Protein AF-M4EA39-F1 (afdb_monomer_lite)

Organism: Brassica campestris (NCBI:txid3711)

Secondary structure (DSSP, 8-state):
--------------BTTTB---EEEE-TTT--EEEE--S-----S----TTGGGTTSS-B-TTSPBP--TTS---S--

Sequence (78 aa):
MEEARYVQGVEDHAAEKGVLGGLKVKNVVTGDVSDLKVSGLFFAIGHEPAAKFLDGQLELDEDGYVVTKPGTTKTSED

InterPro domains:
  IPR036188 FAD/NAD(P)-binding domain superfamily [G3DSA:3.50.50.60] (14-50)
  IPR036188 FAD/NAD(P)-binding domain superfamily [G3DSA:3.50.50.60] (51-76)
  IPR050097 Ferredoxin--NADP reductase type 2 [PTHR48105] (16-76)

Structure (mmCIF, N/CA/C/O backbone):
data_AF-M4EA39-F1
#
_entry.id   AF-M4EA39-F1
#
loop_
_atom_site.group_PDB
_atom_site.id
_atom_site.type_symbol
_atom_site.label_atom_id
_atom_site.label_alt_id
_atom_site.label_comp_id
_atom_site.label_asym_id
_atom_site.label_entity_id
_atom_site.label_seq_id
_atom_site.pdbx_PDB_ins_code
_atom_site.Cartn_x
_atom_site.Cartn_y
_atom_site.Cartn_z
_atom_site.occupancy
_atom_site.B_iso_or_equiv
_atom_site.auth_seq_id
_atom_site.auth_comp_id
_atom_site.auth_asym_id
_atom_site.auth_atom_id
_atom_site.pdbx_PDB_model_num
ATOM 1 N N . MET A 1 1 ? 10.444 17.055 -17.115 1.00 38.59 1 MET A N 1
ATOM 2 C CA . MET A 1 1 ? 9.530 16.008 -16.624 1.00 38.59 1 MET A CA 1
ATOM 3 C C . MET A 1 1 ? 10.367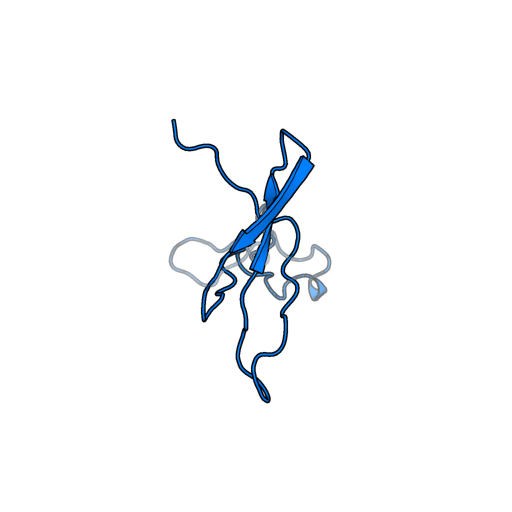 14.754 -16.542 1.00 38.59 1 MET A C 1
ATOM 5 O O . MET A 1 1 ? 10.773 14.252 -17.578 1.00 38.59 1 MET A O 1
ATOM 9 N N . GLU A 1 2 ? 10.785 14.381 -15.339 1.00 44.56 2 GLU A N 1
ATOM 10 C CA . GLU A 1 2 ? 11.556 13.157 -15.124 1.00 44.56 2 GLU A CA 1
ATOM 11 C C . GLU A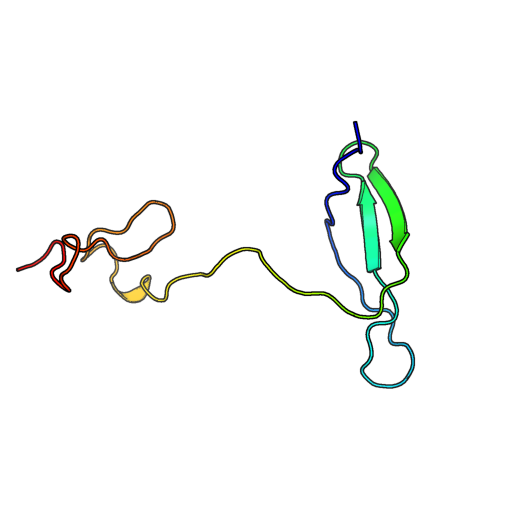 1 2 ? 10.571 11.997 -15.239 1.00 44.56 2 GLU A C 1
ATOM 13 O O . GLU A 1 2 ? 9.573 11.972 -14.517 1.00 44.56 2 GLU A O 1
ATOM 18 N N . GLU A 1 3 ? 10.759 11.121 -16.226 1.00 46.59 3 GLU A N 1
ATOM 19 C CA . GLU A 1 3 ? 9.872 9.974 -16.391 1.00 46.59 3 GLU A CA 1
ATOM 20 C C . GLU A 1 3 ? 9.933 9.125 -15.125 1.00 46.59 3 GLU A C 1
ATOM 22 O O . GLU A 1 3 ? 11.008 8.681 -14.717 1.00 46.59 3 GLU A O 1
ATOM 27 N N . ALA A 1 4 ? 8.778 8.922 -14.493 1.00 45.25 4 ALA A N 1
ATOM 28 C CA . ALA A 1 4 ? 8.654 8.037 -13.352 1.00 45.25 4 ALA A CA 1
ATOM 29 C C . ALA A 1 4 ? 9.103 6.632 -13.778 1.00 45.25 4 ALA A C 1
ATOM 31 O O . ALA A 1 4 ? 8.388 5.903 -14.465 1.00 45.25 4 ALA A O 1
ATOM 32 N N . ARG A 1 5 ? 10.322 6.253 -13.391 1.00 53.97 5 ARG A N 1
ATOM 33 C CA . ARG A 1 5 ? 10.831 4.895 -13.569 1.00 53.97 5 ARG A CA 1
ATOM 34 C C . ARG A 1 5 ? 10.160 4.019 -12.522 1.00 53.97 5 ARG A C 1
ATOM 36 O O . ARG A 1 5 ? 10.583 3.983 -11.371 1.00 53.97 5 ARG A O 1
ATOM 43 N N . TYR A 1 6 ? 9.084 3.350 -12.911 1.00 55.56 6 TYR A N 1
ATOM 44 C CA . TYR A 1 6 ? 8.428 2.373 -12.051 1.00 55.56 6 TYR A CA 1
ATOM 45 C C . TYR A 1 6 ? 9.268 1.093 -12.009 1.00 55.56 6 TYR A C 1
ATOM 47 O O . TYR A 1 6 ? 9.604 0.541 -13.049 1.00 55.56 6 TYR A O 1
ATOM 55 N N . VAL A 1 7 ? 9.637 0.603 -10.827 1.00 55.94 7 VAL A N 1
ATOM 56 C CA . VAL A 1 7 ? 10.424 -0.633 -10.705 1.00 55.94 7 VAL A CA 1
ATOM 57 C C . VAL A 1 7 ? 9.457 -1.813 -10.646 1.00 55.94 7 VAL A C 1
ATOM 59 O O . VAL A 1 7 ? 8.825 -2.047 -9.623 1.00 55.94 7 VAL A O 1
ATOM 62 N N . GLN A 1 8 ? 9.313 -2.544 -11.754 1.00 54.09 8 GLN A N 1
ATOM 63 C CA . GLN A 1 8 ? 8.385 -3.683 -11.841 1.00 54.09 8 GLN A CA 1
ATOM 64 C C . GLN A 1 8 ? 8.962 -4.999 -11.273 1.00 54.09 8 GLN A C 1
ATOM 66 O O . GLN A 1 8 ? 8.246 -5.988 -11.151 1.00 54.09 8 GLN A O 1
ATOM 71 N N . GLY A 1 9 ? 10.247 -5.026 -10.914 1.00 50.28 9 GLY A N 1
ATOM 72 C CA . GLY A 1 9 ? 10.898 -6.177 -10.295 1.00 50.28 9 GLY A CA 1
ATOM 73 C C . GLY A 1 9 ? 12.307 -5.814 -9.855 1.00 50.28 9 GLY A C 1
ATOM 74 O O . GLY A 1 9 ? 12.970 -5.031 -10.522 1.00 50.28 9 GLY A O 1
ATOM 75 N N . VAL A 1 10 ? 12.745 -6.352 -8.723 1.00 55.44 10 VAL A N 1
ATOM 76 C CA . VAL A 1 10 ? 14.133 -6.269 -8.273 1.00 55.44 10 VAL A CA 1
ATOM 77 C C . VAL A 1 10 ? 14.681 -7.679 -8.257 1.00 55.44 10 VAL A C 1
ATOM 79 O O . VAL A 1 10 ? 14.209 -8.520 -7.497 1.00 55.44 10 VAL A O 1
ATOM 82 N N . GLU A 1 11 ? 15.688 -7.918 -9.083 1.00 56.97 11 GLU A N 1
ATOM 83 C CA . GLU A 1 11 ? 16.526 -9.103 -8.985 1.00 56.97 11 GLU A CA 1
ATOM 84 C C . GLU A 1 11 ? 17.850 -8.668 -8.366 1.00 56.97 11 GLU A C 1
ATOM 86 O O . GLU A 1 11 ? 18.555 -7.828 -8.928 1.00 56.97 11 GLU A O 1
ATOM 91 N N . ASP A 1 12 ? 18.164 -9.207 -7.190 1.00 59.66 12 ASP A N 1
ATOM 92 C CA . ASP A 1 12 ? 19.501 -9.068 -6.630 1.00 59.66 12 ASP A CA 1
ATOM 93 C C . ASP A 1 12 ? 20.470 -9.934 -7.443 1.00 59.66 12 ASP A C 1
ATOM 95 O O . ASP A 1 12 ? 20.284 -11.145 -7.593 1.00 59.66 12 ASP A O 1
ATOM 99 N N . HIS A 1 13 ? 21.531 -9.319 -7.950 1.00 59.78 13 HIS A N 1
ATOM 100 C CA . HIS A 1 13 ? 22.715 -10.051 -8.365 1.00 59.78 13 HIS A CA 1
ATOM 101 C C . HIS A 1 13 ? 23.696 -10.047 -7.200 1.00 59.78 13 HIS A C 1
ATOM 103 O O . HIS A 1 13 ? 24.366 -9.044 -6.980 1.00 59.78 13 HIS A O 1
ATOM 109 N N . ALA A 1 14 ? 23.795 -11.167 -6.480 1.00 57.16 14 ALA A N 1
ATOM 110 C CA . ALA A 1 14 ? 24.667 -11.287 -5.317 1.00 57.16 14 ALA A CA 1
ATOM 111 C C . ALA A 1 14 ? 26.109 -10.855 -5.647 1.00 57.16 14 ALA A C 1
ATOM 113 O O . ALA A 1 14 ? 26.858 -11.575 -6.313 1.00 57.16 14 ALA A O 1
ATOM 114 N N . ALA A 1 15 ? 26.511 -9.688 -5.149 1.00 53.97 15 ALA A N 1
ATOM 115 C CA . ALA A 1 15 ? 27.908 -9.295 -5.078 1.00 53.97 15 ALA A CA 1
ATOM 116 C C . ALA A 1 15 ? 28.433 -9.856 -3.755 1.00 53.97 15 ALA A C 1
ATOM 118 O O . ALA A 1 15 ? 28.063 -9.343 -2.713 1.00 53.97 15 ALA A O 1
ATOM 119 N N . GLU A 1 16 ? 29.191 -10.957 -3.800 1.00 64.69 16 GLU A N 1
ATOM 120 C CA . GLU A 1 16 ? 29.796 -11.636 -2.637 1.00 64.69 16 GLU A CA 1
ATOM 121 C C . GLU A 1 16 ? 28.918 -11.726 -1.363 1.00 64.69 16 GLU A C 1
ATOM 123 O O . GLU A 1 16 ? 28.825 -10.807 -0.563 1.00 64.69 16 GLU A O 1
ATOM 128 N N . LYS A 1 17 ? 28.321 -12.905 -1.132 1.00 61.56 17 LYS A N 1
ATOM 129 C CA . LYS A 1 17 ? 27.633 -13.325 0.111 1.00 61.56 17 LYS A CA 1
ATOM 130 C C . LYS A 1 17 ? 26.871 -12.217 0.873 1.00 61.56 17 LYS A C 1
ATOM 132 O O . LYS A 1 17 ? 27.269 -11.808 1.961 1.00 61.56 17 LYS A O 1
ATOM 137 N N . GLY A 1 18 ? 25.684 -11.877 0.364 1.00 68.12 18 GLY A N 1
ATOM 138 C CA . GLY A 1 18 ? 24.611 -11.250 1.150 1.00 68.12 18 GLY A CA 1
ATOM 139 C C . GLY A 1 18 ? 24.427 -9.743 0.968 1.00 68.12 18 GLY A C 1
ATOM 140 O O . GLY A 1 18 ? 23.623 -9.161 1.691 1.00 68.12 18 GLY A O 1
ATOM 141 N N . VAL A 1 19 ? 25.140 -9.115 0.028 1.00 78.06 19 VAL A N 1
ATOM 142 C CA . VAL A 1 19 ? 24.983 -7.690 -0.299 1.00 78.06 19 VAL A CA 1
ATOM 143 C C . VAL A 1 19 ? 24.298 -7.522 -1.655 1.00 78.06 19 VAL A C 1
ATOM 145 O O . VAL A 1 19 ? 24.660 -8.192 -2.625 1.00 78.06 19 VAL A O 1
ATOM 148 N N . LEU A 1 20 ? 23.348 -6.582 -1.714 1.00 80.69 20 LEU A N 1
ATOM 149 C CA . LEU A 1 20 ? 22.644 -6.197 -2.936 1.00 80.69 20 LEU A CA 1
ATOM 150 C C . LEU A 1 20 ? 23.640 -5.692 -3.994 1.00 80.69 20 LEU A C 1
ATOM 152 O O . LEU A 1 20 ? 24.332 -4.697 -3.769 1.00 80.69 20 LEU A O 1
ATOM 156 N N . GLY A 1 21 ? 23.705 -6.344 -5.157 1.00 81.50 21 GLY A N 1
ATOM 157 C CA . GLY A 1 21 ? 24.636 -5.949 -6.226 1.00 81.50 21 GLY A CA 1
ATOM 158 C C . GLY A 1 21 ? 24.135 -4.839 -7.155 1.00 81.50 21 GLY A C 1
ATOM 159 O O . GLY A 1 21 ? 24.947 -4.231 -7.870 1.00 81.50 21 GLY A O 1
ATOM 160 N N . GLY A 1 22 ? 22.828 -4.576 -7.150 1.00 84.38 22 GLY A N 1
ATOM 161 C CA . GLY A 1 22 ? 22.128 -3.598 -7.985 1.00 84.38 22 GLY A CA 1
ATOM 162 C C . GLY A 1 22 ? 20.681 -4.023 -8.251 1.00 84.38 22 GLY A C 1
ATOM 163 O O . GLY A 1 22 ? 20.233 -5.039 -7.730 1.00 84.38 22 GLY A O 1
ATOM 164 N N . LEU A 1 23 ? 19.953 -3.244 -9.055 1.00 85.19 23 LEU A N 1
ATOM 165 C CA . LEU A 1 23 ? 18.570 -3.526 -9.460 1.00 85.19 23 LEU A CA 1
ATOM 166 C C . LEU A 1 23 ? 18.481 -3.603 -10.984 1.00 85.19 23 LEU A C 1
ATOM 168 O O . LEU A 1 23 ? 19.075 -2.773 -11.669 1.00 85.19 23 LEU A O 1
ATOM 172 N N . LYS A 1 24 ? 17.661 -4.505 -11.520 1.00 87.56 24 LYS A N 1
ATOM 173 C CA . LYS A 1 24 ? 17.114 -4.337 -12.872 1.00 87.56 24 LYS A CA 1
ATOM 174 C C . LYS A 1 24 ? 15.854 -3.491 -12.791 1.00 87.56 24 LYS A C 1
ATOM 176 O O . LYS A 1 24 ? 14.990 -3.757 -11.973 1.00 87.56 24 LYS A O 1
ATOM 181 N N . VAL A 1 25 ? 15.740 -2.467 -13.626 1.00 87.56 25 VAL A N 1
ATOM 182 C CA . VAL A 1 25 ? 14.587 -1.563 -13.657 1.00 87.56 25 VAL A CA 1
ATOM 183 C C . VAL A 1 25 ? 13.966 -1.597 -15.041 1.00 87.56 25 VAL A C 1
ATOM 185 O O . VAL A 1 25 ? 14.664 -1.403 -16.038 1.00 87.56 25 VAL A O 1
ATOM 188 N N . LYS A 1 26 ? 12.652 -1.825 -15.090 1.00 85.94 26 LYS A N 1
ATOM 189 C CA . LYS A 1 26 ? 11.859 -1.841 -16.320 1.00 85.94 26 LYS A CA 1
ATOM 190 C C . LYS A 1 26 ? 11.055 -0.552 -16.457 1.00 85.94 26 LYS A C 1
ATOM 192 O O . LYS A 1 26 ? 10.253 -0.253 -15.586 1.00 85.94 26 LYS A O 1
ATOM 197 N N . ASN A 1 27 ? 11.197 0.173 -17.561 1.00 87.06 27 ASN A N 1
ATOM 198 C CA . ASN A 1 27 ? 10.294 1.274 -17.883 1.00 87.06 27 ASN A CA 1
ATOM 199 C C . ASN A 1 27 ? 8.902 0.706 -18.229 1.00 87.06 27 ASN A C 1
ATOM 201 O O . ASN A 1 27 ? 8.773 -0.131 -19.119 1.00 87.06 27 ASN A O 1
ATOM 205 N N . VAL A 1 28 ? 7.852 1.143 -17.531 1.00 86.44 28 VAL A N 1
ATOM 206 C CA . VAL A 1 28 ? 6.478 0.640 -17.734 1.00 86.44 28 VAL A CA 1
ATOM 207 C C . VAL A 1 28 ? 5.787 1.199 -18.981 1.00 86.44 28 VAL A C 1
ATOM 209 O O . VAL A 1 28 ? 4.793 0.631 -19.421 1.00 86.44 28 VAL A O 1
ATOM 212 N N . VAL A 1 29 ? 6.311 2.282 -19.559 1.00 89.44 29 VAL A 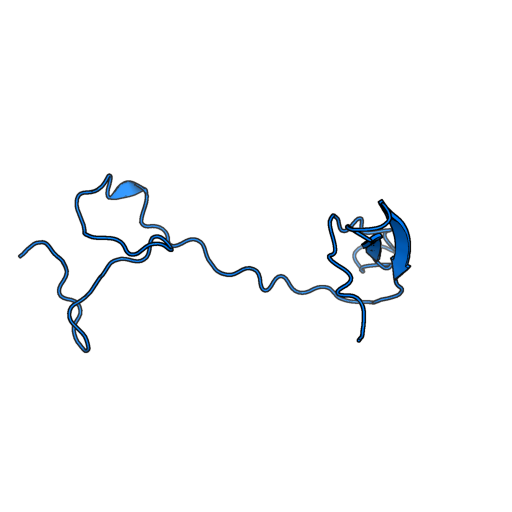N 1
ATOM 213 C CA . VAL A 1 29 ? 5.801 2.896 -20.793 1.00 89.44 29 VAL A CA 1
ATOM 214 C C . VAL A 1 29 ? 6.447 2.253 -22.017 1.00 89.44 29 VAL A C 1
ATOM 216 O O . VAL A 1 29 ? 5.743 1.823 -22.926 1.00 89.44 29 VAL A O 1
ATOM 219 N N . THR A 1 30 ? 7.782 2.167 -22.044 1.00 89.81 30 THR A N 1
ATOM 220 C CA . THR A 1 30 ? 8.523 1.652 -23.213 1.00 89.81 30 THR A CA 1
ATOM 221 C C . THR A 1 30 ? 8.779 0.148 -23.150 1.00 89.81 30 THR A C 1
ATOM 223 O O . THR A 1 30 ? 8.951 -0.496 -24.180 1.00 89.81 30 THR A O 1
ATOM 226 N N . GLY A 1 31 ? 8.791 -0.429 -21.948 1.00 87.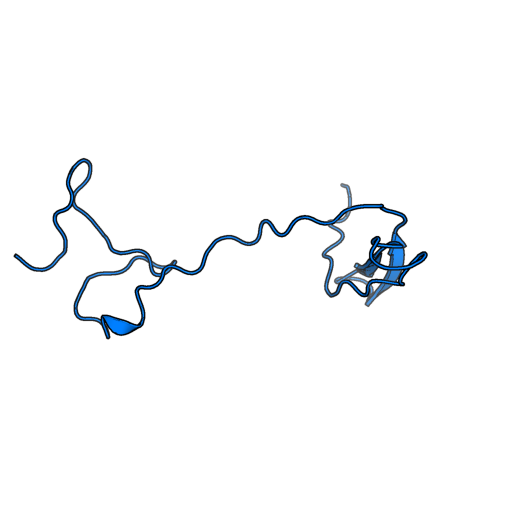75 31 GLY A N 1
ATOM 227 C CA . GLY A 1 31 ? 9.148 -1.825 -21.708 1.00 87.75 31 GLY A CA 1
ATOM 228 C C . GLY A 1 31 ? 10.650 -2.085 -21.568 1.00 87.75 31 GLY A C 1
ATOM 229 O O . GLY A 1 31 ? 11.016 -3.210 -21.224 1.00 87.75 31 GLY A O 1
ATOM 230 N N . ASP A 1 32 ? 11.502 -1.080 -21.791 1.00 90.81 32 ASP A N 1
ATOM 231 C CA . ASP A 1 32 ? 12.961 -1.225 -21.750 1.00 90.81 32 ASP A CA 1
ATOM 232 C C . ASP A 1 32 ? 13.463 -1.605 -20.356 1.00 90.81 32 ASP A C 1
ATOM 234 O O . ASP A 1 32 ? 12.961 -1.110 -19.345 1.00 90.81 32 ASP A O 1
ATOM 238 N N . VAL A 1 33 ? 14.498 -2.445 -20.298 1.00 88.19 33 VAL A N 1
ATOM 239 C CA . VAL A 1 33 ? 15.128 -2.894 -19.048 1.00 88.19 33 VAL A CA 1
ATOM 240 C C . VAL A 1 33 ? 16.550 -2.345 -18.952 1.00 88.19 33 VAL A C 1
ATOM 242 O O . VAL A 1 33 ? 17.297 -2.363 -19.927 1.00 88.19 33 VAL A O 1
ATOM 245 N N . SER A 1 34 ? 16.933 -1.871 -17.767 1.00 87.81 34 SER A N 1
ATOM 246 C CA . SER A 1 34 ? 18.261 -1.313 -17.487 1.00 87.81 34 SER A CA 1
ATOM 247 C C . SER A 1 34 ? 18.783 -1.747 -16.119 1.00 87.81 34 SER A C 1
ATOM 249 O O . SER A 1 34 ? 17.996 -2.014 -15.213 1.00 87.81 34 SER A O 1
ATOM 251 N N . ASP A 1 35 ? 20.105 -1.801 -15.958 1.00 89.12 35 ASP A N 1
ATOM 252 C CA . ASP A 1 35 ? 20.744 -2.036 -14.662 1.00 89.12 35 ASP A CA 1
ATOM 253 C C . ASP A 1 35 ? 20.956 -0.709 -13.908 1.00 89.12 35 ASP A C 1
ATOM 255 O O . ASP A 1 35 ? 21.455 0.276 -14.455 1.00 89.12 35 ASP A O 1
ATOM 259 N N . LEU A 1 36 ? 20.604 -0.694 -12.624 1.00 86.94 36 LEU A N 1
ATOM 260 C CA . LEU A 1 36 ? 20.764 0.422 -11.700 1.00 86.94 36 LEU A CA 1
ATOM 261 C C . LEU A 1 36 ? 21.697 0.006 -10.559 1.00 86.94 36 LEU A C 1
ATOM 263 O O . LEU A 1 36 ? 21.359 -0.834 -9.722 1.00 86.94 36 LEU A O 1
ATOM 267 N N . LYS A 1 37 ? 22.892 0.603 -10.516 1.00 87.44 37 LYS A N 1
ATOM 268 C CA . LYS A 1 37 ? 23.901 0.290 -9.501 1.00 87.44 37 LYS A CA 1
ATOM 269 C C . LYS A 1 37 ? 23.566 0.979 -8.177 1.00 87.44 37 LYS A C 1
ATOM 271 O O . LYS A 1 37 ? 23.727 2.188 -8.050 1.00 87.44 37 LYS A O 1
ATOM 276 N N . VAL A 1 38 ? 23.135 0.199 -7.190 1.00 85.75 38 VAL A N 1
ATOM 277 C CA . VAL A 1 38 ? 22.851 0.639 -5.815 1.00 85.75 38 VAL A CA 1
ATOM 278 C C . VAL A 1 38 ? 23.259 -0.451 -4.832 1.00 85.75 38 VAL A C 1
ATOM 280 O O . VAL A 1 38 ? 23.341 -1.618 -5.206 1.00 85.75 38 VAL A O 1
ATOM 283 N N . SER A 1 39 ? 23.486 -0.061 -3.580 1.00 85.94 39 SER A N 1
ATOM 284 C CA . SER A 1 39 ? 23.899 -0.978 -2.508 1.00 85.94 39 SER A CA 1
ATOM 285 C C . SER A 1 39 ? 22.786 -1.281 -1.500 1.00 85.94 39 SER A C 1
ATOM 287 O O . SER A 1 39 ? 23.004 -2.043 -0.564 1.00 85.94 39 SER A O 1
ATOM 289 N N . GLY A 1 40 ? 21.605 -0.670 -1.650 1.00 84.62 40 GLY A N 1
ATOM 290 C CA . GLY A 1 40 ? 20.470 -0.876 -0.753 1.00 84.62 40 GLY A CA 1
ATOM 291 C C . GLY A 1 40 ? 19.126 -0.598 -1.422 1.00 84.62 40 GLY A C 1
ATOM 292 O O . GLY A 1 40 ? 19.035 0.212 -2.344 1.00 84.62 40 GLY A O 1
ATOM 293 N N . LEU A 1 41 ? 18.091 -1.278 -0.9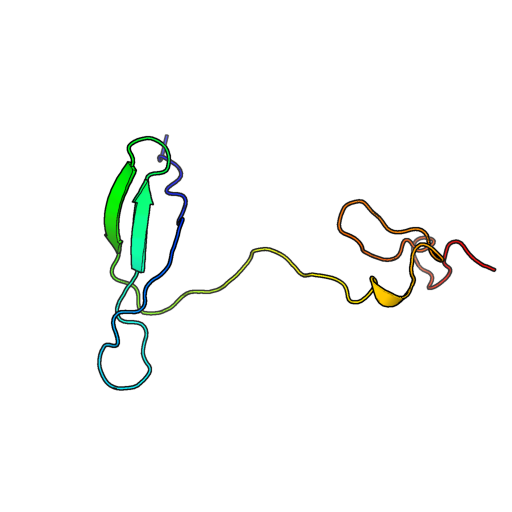29 1.00 86.38 41 LEU A N 1
ATOM 294 C CA . LEU A 1 41 ? 16.695 -1.144 -1.334 1.00 86.38 41 LEU A CA 1
ATOM 295 C C . LEU A 1 41 ? 15.819 -1.148 -0.079 1.00 86.38 41 LEU A C 1
ATOM 297 O O . LEU A 1 41 ? 16.011 -1.983 0.803 1.00 86.38 41 LEU A O 1
ATOM 301 N N . PHE A 1 42 ? 14.837 -0.251 -0.029 1.00 89.12 42 PHE A N 1
ATOM 302 C CA . PHE A 1 42 ? 13.874 -0.157 1.065 1.00 89.12 42 PHE A CA 1
ATOM 303 C C . PHE A 1 42 ? 12.457 -0.231 0.499 1.00 89.12 42 PHE A C 1
ATOM 305 O O . PHE A 1 42 ? 12.109 0.531 -0.402 1.00 89.12 42 PHE A O 1
ATOM 312 N N . PHE A 1 43 ? 11.638 -1.141 1.027 1.00 86.69 43 PHE A N 1
ATOM 313 C CA . PHE A 1 43 ? 10.227 -1.226 0.663 1.00 86.69 43 PHE A CA 1
ATOM 314 C C . PHE A 1 43 ? 9.430 -0.180 1.442 1.00 86.69 43 PHE A C 1
ATOM 316 O O . PHE A 1 43 ? 9.389 -0.208 2.669 1.00 86.69 43 PHE A O 1
ATOM 323 N N . ALA A 1 44 ? 8.784 0.726 0.713 1.00 89.75 44 ALA A N 1
ATOM 324 C CA . ALA A 1 44 ? 7.926 1.777 1.258 1.00 89.75 44 ALA A CA 1
ATOM 325 C C . ALA A 1 44 ? 6.536 1.734 0.599 1.00 89.75 44 ALA A C 1
ATOM 327 O O . ALA A 1 44 ? 6.026 2.745 0.130 1.00 89.75 44 ALA A O 1
ATOM 328 N N . ILE A 1 45 ? 5.950 0.536 0.513 1.00 90.31 45 ILE A N 1
ATOM 329 C CA . ILE A 1 45 ? 4.683 0.264 -0.193 1.00 90.31 45 ILE A CA 1
ATOM 330 C C . ILE A 1 45 ? 3.456 0.241 0.733 1.00 90.31 45 ILE A C 1
ATOM 332 O O . ILE A 1 45 ? 2.385 -0.185 0.320 1.00 90.31 45 ILE A O 1
ATOM 336 N N . GLY A 1 46 ? 3.619 0.680 1.982 1.00 90.75 46 GLY A N 1
ATOM 337 C CA . GLY A 1 46 ? 2.577 0.630 3.007 1.00 90.75 46 GLY A CA 1
ATOM 338 C C . GLY A 1 46 ? 2.639 -0.626 3.877 1.00 90.75 46 GLY A C 1
ATOM 339 O O . GLY A 1 46 ? 3.628 -1.369 3.878 1.00 90.75 46 GLY A O 1
ATOM 340 N N . HIS A 1 47 ? 1.589 -0.827 4.667 1.00 94.12 47 HIS A N 1
ATOM 341 C CA . HIS A 1 47 ? 1.445 -1.951 5.584 1.00 94.12 47 HIS A CA 1
ATOM 342 C C . HIS A 1 47 ? 0.097 -2.621 5.378 1.00 94.12 47 HIS A C 1
ATOM 344 O O . HIS A 1 47 ? -0.889 -1.962 5.072 1.00 94.12 47 HIS A O 1
ATOM 350 N N . GLU A 1 48 ? 0.068 -3.931 5.590 1.00 95.56 48 GLU A N 1
ATOM 351 C CA . GLU A 1 48 ? -1.169 -4.695 5.617 1.00 95.56 48 GLU A CA 1
ATOM 352 C C . GLU A 1 48 ? -1.585 -4.898 7.085 1.00 95.56 48 GLU A C 1
ATOM 354 O O . GLU A 1 48 ? -0.899 -5.620 7.819 1.00 95.56 48 GLU A O 1
ATOM 359 N N . PRO A 1 49 ? -2.655 -4.239 7.563 1.00 95.69 49 PRO A N 1
ATOM 360 C CA . PRO A 1 49 ? -3.134 -4.417 8.927 1.00 95.69 49 PRO A CA 1
ATOM 361 C C . PRO A 1 49 ? -3.670 -5.839 9.143 1.00 95.69 49 PRO A C 1
ATOM 363 O O . PRO A 1 49 ? -4.345 -6.425 8.295 1.00 95.69 49 PRO A O 1
ATOM 366 N N . ALA A 1 50 ? -3.413 -6.405 10.323 1.00 96.44 50 ALA A N 1
ATOM 367 C CA . ALA A 1 50 ? -3.821 -7.764 10.684 1.00 96.44 50 ALA A CA 1
ATOM 368 C C . ALA A 1 50 ? -5.317 -7.862 11.057 1.00 96.44 50 ALA A C 1
ATOM 370 O O . ALA A 1 50 ? -5.663 -8.445 12.077 1.00 96.44 50 ALA A O 1
ATOM 371 N N . ALA A 1 51 ? -6.207 -7.281 10.251 1.00 95.69 51 ALA A N 1
ATOM 372 C CA . ALA A 1 51 ? -7.644 -7.188 10.521 1.00 95.69 51 ALA A CA 1
ATOM 373 C C . ALA A 1 51 ? -8.481 -8.279 9.829 1.00 95.69 51 ALA A C 1
ATOM 375 O O . ALA A 1 51 ? -9.651 -8.450 10.153 1.00 95.69 51 ALA A O 1
ATOM 376 N N . LYS A 1 52 ? -7.896 -9.068 8.914 1.00 94.69 52 LYS A N 1
ATOM 377 C CA . LYS A 1 52 ? -8.632 -10.073 8.116 1.00 94.69 52 LYS A CA 1
ATOM 378 C C . LYS A 1 52 ? -9.424 -11.086 8.946 1.00 94.69 52 LYS A C 1
ATOM 380 O O . LYS A 1 52 ? -10.471 -11.541 8.509 1.00 94.69 52 LYS A O 1
ATOM 385 N N . PHE A 1 53 ? -8.936 -11.440 10.134 1.00 96.75 53 PHE A N 1
ATOM 386 C CA . PHE A 1 53 ? -9.603 -12.404 11.016 1.00 96.75 53 PHE A CA 1
ATOM 387 C C . PHE A 1 53 ? -10.931 -11.888 11.593 1.00 96.75 53 PHE A C 1
ATOM 389 O O . PHE A 1 53 ? -11.709 -12.684 12.111 1.00 96.75 53 PHE A O 1
ATOM 396 N N . LEU A 1 54 ? -11.175 -10.573 11.536 1.00 95.19 54 LEU A N 1
ATOM 397 C CA . LEU A 1 54 ? -12.408 -9.962 12.023 1.00 95.19 54 LEU A CA 1
ATOM 398 C C . LEU A 1 54 ? -13.599 -10.278 11.114 1.00 95.19 54 LEU A C 1
ATOM 400 O O . LEU A 1 54 ? -14.727 -10.138 11.565 1.00 95.19 54 LEU A O 1
ATOM 404 N N . ASP A 1 55 ? -13.370 -10.724 9.874 1.00 92.00 55 ASP A N 1
ATOM 405 C CA . ASP A 1 55 ? -14.415 -11.208 8.955 1.00 92.00 55 ASP A CA 1
ATOM 406 C C . ASP A 1 55 ? -15.618 -10.248 8.831 1.00 92.00 55 ASP A C 1
ATOM 408 O O . ASP A 1 55 ? -16.780 -10.640 8.890 1.00 92.00 55 ASP A O 1
ATOM 412 N N . GLY A 1 56 ? -15.330 -8.944 8.741 1.00 93.06 56 GLY A N 1
ATOM 413 C CA . GLY A 1 56 ? -16.342 -7.889 8.610 1.00 93.06 56 GLY A CA 1
ATOM 414 C C . GLY A 1 56 ? -17.093 -7.515 9.894 1.00 93.06 56 GLY A C 1
ATOM 415 O O . GLY A 1 56 ? -18.017 -6.713 9.824 1.00 93.06 56 GLY A O 1
ATOM 416 N N . GLN A 1 57 ? -16.709 -8.051 11.058 1.00 96.25 57 GLN A N 1
ATOM 417 C CA . GLN A 1 57 ? -17.336 -7.716 12.348 1.00 96.25 57 GLN A CA 1
ATOM 418 C C . GLN A 1 57 ? -17.063 -6.282 12.813 1.00 96.25 57 GLN A C 1
ATOM 420 O O . GLN A 1 57 ? -17.831 -5.751 13.605 1.00 96.25 57 GLN A O 1
ATOM 425 N N . LEU A 1 58 ? -15.964 -5.673 12.364 1.00 96.75 58 LEU A N 1
ATOM 426 C CA . LEU A 1 58 ? -15.655 -4.271 12.629 1.00 96.75 58 LEU A CA 1
ATOM 427 C C . LEU A 1 58 ? -15.625 -3.496 11.317 1.00 96.75 58 LEU A C 1
ATOM 429 O O . LEU A 1 58 ? -15.192 -4.022 10.290 1.00 96.75 58 LEU A O 1
ATOM 433 N N . GLU A 1 59 ? -16.026 -2.230 11.380 1.00 97.25 59 GLU A N 1
ATOM 434 C CA . GLU A 1 59 ? -15.825 -1.288 10.284 1.00 97.25 59 GLU A CA 1
ATOM 435 C C . GLU A 1 59 ? -14.322 -1.111 10.012 1.00 97.25 59 GLU A C 1
ATOM 437 O O . GLU A 1 59 ? -13.540 -0.779 10.913 1.00 97.25 59 GLU A O 1
ATOM 442 N N . LEU A 1 60 ? -13.925 -1.350 8.762 1.00 96.94 60 LEU A N 1
ATOM 443 C CA . LEU A 1 60 ? -12.574 -1.115 8.264 1.00 96.94 60 LEU A CA 1
ATOM 444 C C . LEU A 1 60 ? -12.606 0.007 7.223 1.00 96.94 60 LEU A C 1
ATOM 446 O O . LEU A 1 60 ? -13.594 0.147 6.500 1.00 96.94 60 LEU A O 1
ATOM 450 N N . ASP A 1 61 ? -11.528 0.781 7.132 1.00 95.94 61 ASP A N 1
ATOM 451 C CA . ASP A 1 61 ? -11.341 1.726 6.033 1.00 95.94 61 ASP A CA 1
ATOM 452 C C . ASP A 1 61 ? -10.923 1.022 4.727 1.00 95.94 61 ASP A C 1
ATOM 454 O O . ASP A 1 61 ? -10.783 -0.203 4.664 1.00 95.94 61 ASP A O 1
ATOM 458 N N . GLU A 1 62 ? -10.744 1.803 3.659 1.00 96.12 62 GLU A N 1
ATOM 459 C CA . GLU A 1 62 ? -10.391 1.295 2.325 1.00 96.12 62 GLU A CA 1
ATOM 460 C C . GLU A 1 62 ? -9.029 0.573 2.291 1.00 96.12 62 GLU A C 1
ATOM 462 O O . GLU A 1 62 ? -8.831 -0.308 1.452 1.00 96.12 62 GLU A O 1
ATOM 467 N N . ASP A 1 63 ? -8.127 0.891 3.227 1.00 95.69 63 ASP A N 1
ATOM 468 C CA . ASP A 1 63 ? -6.803 0.274 3.378 1.00 95.69 63 ASP A CA 1
ATOM 469 C C . ASP A 1 63 ? -6.818 -0.917 4.367 1.00 95.69 63 ASP A C 1
ATOM 471 O O . ASP A 1 63 ? -5.799 -1.579 4.591 1.00 95.69 63 ASP A O 1
ATOM 475 N N . GLY A 1 64 ? -7.982 -1.230 4.948 1.00 95.69 64 GLY A N 1
ATOM 476 C CA . GLY A 1 64 ? -8.203 -2.361 5.845 1.00 95.69 64 GLY A CA 1
ATOM 477 C C . GLY A 1 64 ? -7.875 -2.095 7.317 1.00 95.69 64 GLY A C 1
ATOM 478 O O . GLY A 1 64 ? -7.830 -3.045 8.106 1.00 95.69 64 GLY A O 1
ATOM 479 N N . TYR A 1 65 ? -7.631 -0.846 7.721 1.00 97.12 65 TYR A N 1
ATOM 480 C CA . TYR A 1 65 ? -7.436 -0.497 9.128 1.00 97.12 65 TYR A CA 1
ATOM 481 C C . TYR A 1 65 ? -8.772 -0.420 9.862 1.00 97.12 65 TYR A C 1
ATOM 483 O O . TYR A 1 65 ? -9.779 0.009 9.310 1.00 97.12 65 TYR A O 1
ATOM 491 N N . VAL A 1 66 ? -8.778 -0.801 11.141 1.00 97.06 66 VAL A N 1
ATOM 492 C CA . VAL A 1 66 ? -9.969 -0.682 11.992 1.00 97.06 66 VAL A CA 1
ATOM 493 C C . VAL A 1 66 ? -10.294 0.790 12.225 1.00 97.06 66 VAL A C 1
ATOM 495 O O . VAL A 1 66 ? -9.473 1.536 12.772 1.00 97.06 66 VAL A O 1
ATOM 498 N N . VAL A 1 67 ? -11.514 1.191 11.871 1.00 97.25 67 VAL A N 1
ATOM 499 C CA . VAL A 1 67 ? -12.014 2.541 12.129 1.00 97.25 67 VAL A CA 1
ATOM 500 C C . VAL A 1 67 ? -12.245 2.713 13.628 1.00 97.25 67 VAL A C 1
ATOM 502 O O . VAL A 1 67 ? -12.871 1.884 14.292 1.00 97.25 67 VAL A O 1
ATOM 505 N N . THR A 1 68 ? -11.738 3.816 14.179 1.00 97.50 68 THR A N 1
ATOM 506 C CA . THR A 1 68 ? -11.956 4.185 15.582 1.00 97.50 68 THR A CA 1
ATOM 507 C C . THR A 1 68 ? -12.531 5.584 15.704 1.00 97.50 68 THR A C 1
ATOM 509 O O . THR A 1 68 ? -12.284 6.459 14.871 1.00 97.50 68 THR A O 1
ATOM 512 N N . LYS A 1 69 ? -13.265 5.838 16.793 1.00 96.62 69 LYS A N 1
ATOM 513 C CA . LYS A 1 69 ? -13.646 7.206 17.144 1.00 96.62 69 LYS A CA 1
ATOM 514 C C . LYS A 1 69 ? -12.371 8.011 17.447 1.00 96.62 69 LYS A C 1
ATOM 516 O O . LYS A 1 69 ? -11.647 7.630 18.377 1.00 96.62 69 LYS A O 1
ATOM 521 N N . PRO A 1 70 ? -12.125 9.143 16.753 1.00 95.94 70 PRO A N 1
ATOM 522 C CA . PRO A 1 70 ? -10.887 9.904 16.887 1.00 95.94 70 PRO A CA 1
ATOM 523 C C . PRO A 1 70 ? -10.524 10.218 18.341 1.00 95.94 70 PRO A C 1
ATOM 525 O O . PRO A 1 70 ? -11.358 10.691 19.117 1.00 95.94 70 PRO A O 1
ATOM 528 N N . GLY A 1 71 ? -9.267 9.952 18.703 1.00 96.19 71 GLY A N 1
ATOM 529 C CA . GLY A 1 71 ? -8.746 10.167 20.057 1.00 96.19 71 GLY A CA 1
ATOM 530 C C . GLY A 1 71 ? -9.165 9.110 21.085 1.00 96.19 71 GLY A C 1
ATOM 531 O O . GLY A 1 71 ? -8.963 9.313 22.279 1.00 96.19 71 GLY A O 1
ATOM 532 N N . THR A 1 72 ? -9.752 7.993 20.652 1.00 96.88 72 THR A N 1
ATOM 533 C CA . THR A 1 72 ? -10.161 6.884 21.523 1.00 96.88 72 THR A CA 1
ATOM 534 C C . THR A 1 72 ? -9.819 5.538 20.885 1.00 96.88 72 THR A C 1
ATOM 536 O O . THR A 1 72 ? -9.376 5.482 19.744 1.00 96.88 72 THR A O 1
ATOM 539 N N . THR A 1 73 ? -10.065 4.446 21.608 1.00 96.44 73 THR A N 1
ATOM 540 C CA . THR A 1 73 ? -9.957 3.071 21.092 1.00 96.44 73 THR A CA 1
ATOM 541 C C . THR A 1 73 ? -11.314 2.460 20.722 1.00 96.44 73 THR A C 1
ATOM 543 O O . THR A 1 73 ? -11.388 1.256 20.511 1.00 96.44 73 THR A O 1
ATOM 546 N N . LYS A 1 74 ? -12.406 3.242 20.718 1.00 96.81 74 LYS A N 1
ATOM 547 C CA . LYS A 1 74 ? -13.760 2.730 20.444 1.00 96.81 74 LYS A CA 1
ATOM 548 C C . LYS A 1 74 ? -13.960 2.466 18.953 1.00 96.81 74 LYS A C 1
ATOM 550 O O . LYS A 1 74 ? -13.603 3.331 18.155 1.00 96.81 74 LYS A O 1
ATOM 555 N N . THR A 1 75 ? -14.560 1.328 18.618 1.00 96.94 75 THR A N 1
ATOM 556 C CA . THR A 1 75 ? -14.812 0.831 17.252 1.00 96.94 75 THR A CA 1
ATOM 557 C C . THR A 1 75 ? -16.302 0.920 16.887 1.00 96.94 75 THR A C 1
ATOM 559 O O . THR A 1 75 ? -17.046 1.623 17.570 1.00 96.94 75 THR A O 1
ATOM 562 N N . SER A 1 76 ? -16.728 0.248 15.810 1.00 95.94 76 SER A N 1
ATOM 563 C CA . SER A 1 76 ? -18.131 0.189 15.364 1.00 95.94 76 SER A CA 1
ATOM 564 C C . SER A 1 76 ? -19.051 -0.588 16.311 1.00 95.94 76 SER A C 1
ATOM 566 O O . SER A 1 76 ? -20.226 -0.250 16.417 1.00 95.94 76 SER A O 1
ATOM 568 N N . GLU A 1 77 ? -18.512 -1.587 17.012 1.00 87.88 77 GLU A N 1
ATOM 569 C CA . GLU A 1 77 ? -19.237 -2.365 18.021 1.00 87.88 77 GLU A CA 1
ATOM 570 C C . GLU A 1 77 ? -19.021 -1.782 19.430 1.00 87.88 77 GLU A C 1
ATOM 572 O O . GLU A 1 77 ? -17.933 -1.273 19.732 1.00 87.88 77 GLU A O 1
ATOM 577 N N . ASP A 1 78 ? -20.066 -1.850 20.2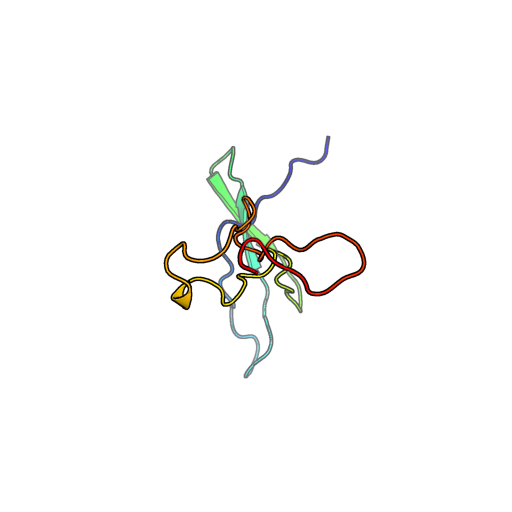63 1.00 69.88 78 ASP A N 1
ATOM 578 C CA . ASP A 1 78 ? -20.145 -1.266 21.617 1.00 69.88 78 ASP A CA 1
ATOM 579 C C . ASP A 1 78 ? -19.421 -2.068 22.717 1.00 69.88 78 ASP A C 1
ATOM 581 O O . ASP A 1 78 ? -19.562 -3.314 22.768 1.00 69.88 78 ASP A O 1
#

pLDDT: mean 82.71, std 16.58, range [38.59, 97.5]

Radius of gyration: 20.15 Å; chains: 1; bounding box: 50×29×45 Å

Foldseek 3Di:
DPQPQDAPDFDADDPPPDWGQWGWTARPVPRDIDTGGDGDDDDPPDDQDPQVVCVPVWDADPSGHFDDDPPDPHTPPD